Protein AF-A0AAE2BQ77-F1 (afdb_monomer)

Radius of gyration: 21.99 Å; Cα contacts (8 Å, |Δi|>4): 84; chains: 1; bounding box: 47×31×62 Å

Solvent-accessible surface area (backbone atoms only — not comparable to full-atom values): 6501 Å² total; per-residue (Å²): 126,73,64,70,74,48,34,63,57,36,72,79,40,72,81,62,53,54,71,57,55,41,53,52,49,28,66,74,70,73,44,94,71,54,74,66,56,37,44,52,50,52,53,52,37,52,52,50,56,53,49,53,51,54,57,56,56,56,51,52,55,59,50,50,49,51,49,40,70,78,34,74,79,29,51,71,47,78,42,61,44,83,51,93,77,81,52,90,75,63,41,87,64,47,80,46,76,46,55,42,68,58,56,51,53,65,74,69,108

Structure (mmCIF, N/CA/C/O backbone):
data_AF-A0AAE2BQ77-F1
#
_entry.id   AF-A0AAE2BQ77-F1
#
loop_
_atom_site.group_PDB
_atom_site.id
_atom_site.type_symbol
_atom_site.label_atom_id
_atom_site.label_alt_id
_atom_site.label_comp_id
_atom_site.label_asym_id
_atom_site.label_entity_id
_atom_site.label_seq_id
_atom_site.pdbx_PDB_ins_code
_atom_site.Cartn_x
_atom_site.Cartn_y
_atom_site.Cartn_z
_atom_site.occupancy
_atom_site.B_iso_or_equiv
_atom_site.auth_seq_id
_atom_site.auth_comp_id
_atom_site.auth_asym_id
_atom_site.auth_atom_id
_atom_site.pdbx_PDB_model_num
ATOM 1 N N . MET A 1 1 ? -14.732 -15.231 11.270 1.00 43.06 1 MET A N 1
ATOM 2 C CA . MET A 1 1 ? -15.522 -14.672 10.147 1.0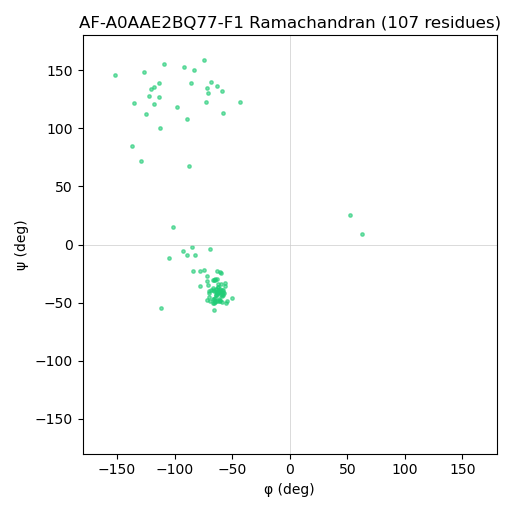0 43.06 1 MET A CA 1
ATOM 3 C C . MET A 1 1 ? -16.038 -13.238 10.367 1.00 43.06 1 MET A C 1
ATOM 5 O O . MET A 1 1 ? -16.321 -12.587 9.377 1.00 43.06 1 MET A O 1
ATOM 9 N N . ALA A 1 2 ? -16.104 -12.684 11.589 1.00 47.38 2 ALA A N 1
ATOM 10 C CA . ALA A 1 2 ? -16.659 -11.331 11.803 1.00 47.38 2 ALA A CA 1
ATOM 11 C C . ALA A 1 2 ? -15.731 -10.143 11.449 1.00 47.38 2 ALA A C 1
ATOM 13 O O . ALA A 1 2 ? -16.229 -9.052 11.209 1.00 47.38 2 ALA A O 1
ATOM 14 N N . VAL A 1 3 ? -14.403 -10.324 11.420 1.00 51.16 3 VAL A N 1
ATOM 15 C CA . VAL A 1 3 ? -13.451 -9.202 11.247 1.00 51.16 3 VAL A CA 1
ATOM 16 C C . VAL A 1 3 ? -13.480 -8.652 9.812 1.00 51.16 3 VAL A C 1
ATOM 18 O O . VAL A 1 3 ? -13.718 -7.462 9.638 1.00 51.16 3 VAL A O 1
ATOM 21 N N . LYS A 1 4 ? -13.418 -9.531 8.798 1.00 60.94 4 LYS A N 1
ATOM 22 C CA . LYS A 1 4 ? -13.486 -9.152 7.373 1.00 60.94 4 LYS A CA 1
ATOM 23 C C . LYS A 1 4 ? -14.745 -8.358 7.001 1.00 60.94 4 LYS A C 1
ATOM 25 O O . LYS A 1 4 ? -14.670 -7.445 6.195 1.00 60.94 4 LYS A O 1
ATOM 30 N N . LYS A 1 5 ? -15.897 -8.666 7.614 1.00 70.25 5 LYS A N 1
ATOM 31 C CA . LYS A 1 5 ? -17.189 -8.035 7.275 1.00 70.25 5 LYS A CA 1
ATOM 32 C C . LYS A 1 5 ? -17.214 -6.526 7.558 1.00 70.25 5 LYS A C 1
ATOM 34 O O . LYS A 1 5 ? -17.936 -5.797 6.888 1.00 70.25 5 LYS A O 1
ATOM 39 N N . TYR A 1 6 ? -16.455 -6.058 8.550 1.00 76.31 6 TYR A N 1
ATOM 40 C CA . TYR A 1 6 ? -16.451 -4.645 8.942 1.00 76.31 6 TYR A CA 1
ATOM 41 C C . TYR A 1 6 ? -15.208 -3.885 8.475 1.00 76.31 6 TYR A C 1
ATOM 43 O O . TYR A 1 6 ? -15.226 -2.657 8.525 1.00 76.31 6 TYR A O 1
ATOM 51 N N . GLU A 1 7 ? -14.171 -4.578 7.992 1.00 80.06 7 GLU A N 1
ATOM 52 C CA . GLU A 1 7 ? -12.972 -3.961 7.407 1.00 80.06 7 GLU A CA 1
ATOM 53 C C . GLU A 1 7 ? -13.339 -2.991 6.279 1.00 80.06 7 GLU A C 1
ATOM 55 O O . GLU A 1 7 ? -12.937 -1.834 6.334 1.00 80.06 7 GLU A O 1
ATOM 60 N N . ASP A 1 8 ? -14.196 -3.393 5.335 1.00 80.25 8 ASP A N 1
ATOM 61 C CA . ASP A 1 8 ? -14.626 -2.513 4.236 1.00 80.25 8 ASP A CA 1
ATOM 62 C C . ASP A 1 8 ? -15.343 -1.255 4.736 1.00 80.25 8 ASP A C 1
ATOM 64 O O . ASP A 1 8 ? -15.100 -0.156 4.244 1.00 80.25 8 ASP A O 1
ATOM 68 N N . SER A 1 9 ? -16.156 -1.383 5.789 1.00 80.00 9 SER A N 1
ATOM 69 C CA . SER A 1 9 ? -16.830 -0.226 6.388 1.00 80.00 9 SER A CA 1
ATOM 70 C C . SER A 1 9 ? -15.856 0.757 7.049 1.00 80.00 9 SER A C 1
ATOM 72 O O . SER A 1 9 ? -16.123 1.958 7.087 1.00 80.00 9 SER A O 1
ATOM 74 N N . PHE A 1 10 ? -14.727 0.259 7.563 1.00 85.94 10 PHE A N 1
ATOM 75 C CA . PHE A 1 10 ? -13.665 1.089 8.130 1.00 85.94 10 PHE A CA 1
ATOM 76 C C . PHE A 1 10 ? -12.710 1.628 7.063 1.00 85.94 10 PHE A C 1
ATOM 78 O O . PHE A 1 10 ? -12.111 2.671 7.296 1.00 85.94 10 PHE A O 1
ATOM 85 N N . ARG A 1 11 ? -12.606 0.987 5.890 1.00 82.94 11 ARG A N 1
ATOM 86 C CA . ARG A 1 11 ? -11.922 1.567 4.723 1.00 82.94 11 ARG A CA 1
ATOM 87 C C . ARG A 1 11 ? -12.648 2.818 4.225 1.00 82.94 11 ARG A C 1
ATOM 89 O O . ARG A 1 11 ? -11.995 3.802 3.905 1.00 82.94 11 ARG A O 1
ATOM 96 N N . THR A 1 12 ? -13.984 2.802 4.195 1.00 85.19 12 THR A N 1
ATOM 97 C CA . THR A 1 12 ? -14.789 3.956 3.751 1.00 85.19 12 THR A CA 1
ATOM 98 C C . THR A 1 12 ? -14.916 5.059 4.803 1.00 85.19 12 THR A C 1
ATOM 100 O O . THR A 1 12 ? -14.951 6.233 4.453 1.00 85.19 12 THR A O 1
ATOM 103 N N . ASP A 1 13 ? -14.995 4.699 6.088 1.00 86.38 13 ASP A N 1
ATOM 104 C CA . ASP A 1 13 ? -15.060 5.652 7.205 1.00 86.38 13 ASP A CA 1
ATOM 105 C C . ASP A 1 13 ? -14.140 5.195 8.359 1.00 86.38 13 ASP A C 1
ATOM 107 O O . ASP A 1 13 ? -14.587 4.544 9.316 1.00 86.38 13 ASP A O 1
ATOM 111 N N . PRO A 1 14 ? -12.839 5.541 8.307 1.00 84.69 14 PRO A N 1
ATOM 112 C CA . PRO A 1 14 ? -11.873 5.165 9.345 1.00 84.69 14 PRO A CA 1
ATOM 113 C C . PRO A 1 14 ? -12.190 5.809 10.706 1.00 84.69 14 PRO A C 1
ATOM 115 O O . PRO A 1 14 ? -11.960 5.238 11.786 1.00 84.69 14 PRO A O 1
ATOM 118 N N . ASN A 1 15 ? -12.786 7.002 10.674 1.00 86.56 15 ASN A N 1
ATOM 119 C CA . ASN A 1 15 ? -13.077 7.814 11.851 1.00 86.56 15 ASN A CA 1
ATOM 120 C C . ASN A 1 15 ? -14.399 7.446 12.532 1.00 86.56 15 ASN A C 1
ATOM 122 O O . ASN A 1 15 ? -14.680 7.947 13.625 1.00 86.56 15 ASN A O 1
ATOM 126 N N . ARG A 1 16 ? -15.149 6.481 11.984 1.00 87.12 16 ARG A N 1
ATOM 127 C CA . ARG A 1 16 ? -16.425 6.000 12.523 1.00 87.12 16 ARG A CA 1
ATOM 128 C C . ARG A 1 16 ? -16.407 5.816 14.036 1.00 87.12 16 ARG A C 1
ATOM 130 O O . ARG A 1 16 ? -15.614 5.045 14.590 1.00 87.12 16 ARG A O 1
ATOM 137 N N . ALA A 1 17 ? -17.314 6.490 14.733 1.00 91.06 17 ALA A N 1
ATOM 138 C CA . ALA A 1 17 ? -17.368 6.429 16.187 1.00 91.06 17 ALA A CA 1
ATOM 139 C C . ALA A 1 17 ? -17.687 5.006 16.688 1.00 91.06 17 ALA A C 1
ATOM 141 O O . ALA A 1 17 ? -18.630 4.359 16.227 1.00 91.06 17 ALA A O 1
ATOM 142 N N . VAL A 1 18 ? -16.970 4.550 17.724 1.00 90.81 18 VAL A N 1
ATOM 143 C CA . VAL A 1 18 ? -17.158 3.215 18.339 1.00 90.81 18 VAL A CA 1
ATOM 144 C C . VAL A 1 18 ? -18.601 2.998 18.807 1.00 90.81 18 VAL A C 1
ATOM 146 O O . VAL A 1 18 ? -19.115 1.885 18.739 1.00 90.81 18 VAL A O 1
ATOM 149 N N . LYS A 1 19 ? -19.279 4.060 19.262 1.00 92.19 19 LYS A N 1
ATOM 150 C CA . LYS A 1 19 ? -20.689 4.008 19.679 1.00 92.19 19 LYS A CA 1
ATOM 151 C C . LYS A 1 19 ? -21.618 3.650 18.516 1.00 92.19 19 LYS A C 1
ATOM 153 O O . LYS A 1 19 ? -22.531 2.859 18.724 1.00 92.19 19 LYS A O 1
ATOM 158 N N . GLY A 1 20 ? -21.388 4.230 17.336 1.00 89.69 20 GLY A N 1
ATOM 159 C CA . GLY A 1 20 ? -22.151 3.934 16.122 1.00 89.69 20 GLY A CA 1
ATOM 160 C C . GLY A 1 20 ? -21.900 2.499 15.681 1.00 89.69 20 GLY A C 1
ATOM 161 O O . GLY A 1 20 ? -22.817 1.688 15.707 1.00 89.69 20 GLY A O 1
ATOM 162 N N . PHE A 1 21 ? -20.627 2.154 15.474 1.00 90.38 21 PHE A N 1
ATOM 163 C CA . PHE A 1 21 ? -20.208 0.797 15.119 1.00 90.38 21 PHE A CA 1
ATOM 164 C C . PHE A 1 21 ? -20.799 -0.275 16.048 1.00 90.38 21 PHE A C 1
ATOM 166 O O . PHE A 1 21 ? -21.359 -1.262 15.586 1.00 90.38 21 PHE A O 1
ATOM 173 N N . ARG A 1 22 ? -20.756 -0.061 17.369 1.00 91.88 22 ARG A N 1
ATOM 174 C CA . ARG A 1 22 ? -21.340 -0.988 18.349 1.00 91.88 22 ARG A CA 1
ATOM 175 C C . ARG A 1 22 ? -22.838 -1.208 18.130 1.00 91.88 22 ARG A C 1
ATOM 177 O O . ARG A 1 22 ? -23.291 -2.339 18.261 1.00 91.88 22 ARG A O 1
ATOM 184 N N . LYS A 1 23 ? -23.607 -0.152 17.842 1.00 91.56 23 LYS A N 1
ATOM 185 C CA . LYS A 1 23 ? -25.049 -0.280 17.578 1.00 91.56 23 LYS A CA 1
ATOM 186 C C . LYS A 1 23 ? -25.302 -1.133 16.341 1.00 91.56 23 LYS A C 1
ATOM 188 O O . LYS A 1 23 ? -26.196 -1.971 16.372 1.00 91.56 23 LYS A O 1
ATOM 193 N N . ASP A 1 24 ? -24.509 -0.934 15.298 1.00 89.25 24 ASP A N 1
ATOM 194 C CA . ASP A 1 24 ? -24.667 -1.653 14.035 1.00 89.25 24 ASP A CA 1
ATOM 195 C C . ASP A 1 24 ? -24.291 -3.125 14.189 1.00 89.25 24 ASP A C 1
ATOM 197 O O . ASP A 1 24 ? -25.052 -3.998 13.789 1.00 89.25 24 ASP A O 1
ATOM 201 N N . VAL A 1 25 ? -23.202 -3.415 14.907 1.00 88.75 25 VAL A N 1
ATOM 202 C CA . VAL A 1 25 ? -22.840 -4.795 15.250 1.00 88.75 25 VAL A CA 1
ATOM 203 C C . VAL A 1 25 ? -23.964 -5.464 16.040 1.00 88.75 25 VAL A C 1
ATOM 205 O O . VAL A 1 25 ? -24.389 -6.546 15.660 1.00 88.75 25 VAL A O 1
ATOM 208 N N . ILE A 1 26 ? -24.495 -4.830 17.094 1.00 90.75 26 ILE A N 1
ATOM 209 C CA . ILE A 1 26 ? -25.595 -5.407 17.893 1.00 90.75 26 ILE A CA 1
ATOM 210 C C . ILE A 1 26 ? -26.822 -5.710 17.020 1.00 90.75 26 ILE A C 1
ATOM 212 O O . ILE A 1 26 ? -27.441 -6.759 17.196 1.00 90.75 26 ILE A O 1
ATOM 216 N N . LYS A 1 27 ? -27.164 -4.826 16.073 1.00 90.00 27 LYS A N 1
ATOM 217 C CA . LYS A 1 27 ? -28.260 -5.056 15.120 1.00 90.00 27 LYS A CA 1
ATOM 218 C C . LYS A 1 27 ? -27.985 -6.252 14.206 1.00 90.00 27 LYS A C 1
ATOM 220 O O . LYS A 1 27 ? -28.876 -7.073 14.010 1.00 90.00 27 LYS A O 1
ATOM 225 N N . ASP A 1 28 ? -26.764 -6.365 13.696 1.00 88.62 28 ASP A N 1
ATOM 226 C CA . ASP A 1 28 ? -26.369 -7.414 12.757 1.00 88.62 28 ASP A CA 1
ATOM 227 C C . ASP A 1 28 ? -26.312 -8.801 13.402 1.00 88.62 28 ASP A C 1
ATOM 229 O O . ASP A 1 28 ? -26.835 -9.764 12.846 1.00 88.62 28 ASP A O 1
ATOM 233 N N . ILE A 1 29 ? -25.650 -8.920 14.559 1.00 86.94 29 ILE A N 1
ATOM 234 C CA . ILE A 1 29 ? -25.411 -10.219 15.211 1.00 86.94 29 ILE A CA 1
ATOM 235 C C . ILE A 1 29 ? -26.493 -10.586 16.229 1.00 86.94 29 ILE A C 1
ATOM 237 O O . ILE A 1 29 ? -26.448 -11.679 16.784 1.00 86.94 29 ILE A O 1
ATOM 241 N N . ARG A 1 30 ? -27.442 -9.673 16.497 1.00 89.00 30 ARG A N 1
ATOM 242 C CA . ARG A 1 30 ? -28.541 -9.820 17.472 1.00 89.00 30 ARG A CA 1
ATOM 243 C C . ARG A 1 30 ? -28.084 -10.238 18.878 1.00 89.00 30 ARG A C 1
ATOM 245 O O . ARG A 1 30 ? -28.858 -10.788 19.654 1.00 89.00 30 ARG A O 1
ATOM 252 N N . CYS A 1 31 ? -26.836 -9.927 19.217 1.00 89.12 31 CYS A N 1
ATOM 253 C CA . CYS A 1 31 ? -26.196 -10.235 20.490 1.00 89.12 31 CYS A CA 1
ATOM 254 C C . CYS A 1 31 ? -25.621 -8.961 21.104 1.00 89.12 31 CYS A C 1
ATOM 256 O O . CYS A 1 31 ? -25.169 -8.054 20.400 1.00 89.12 31 CYS A O 1
ATOM 258 N N . ASN A 1 32 ? -25.602 -8.899 22.436 1.00 89.75 32 ASN A N 1
ATOM 259 C CA . ASN A 1 32 ? -25.008 -7.769 23.133 1.00 89.75 32 ASN A CA 1
ATOM 260 C C . ASN A 1 32 ? -23.481 -7.802 22.989 1.00 89.75 32 ASN A C 1
ATOM 262 O O . ASN A 1 32 ? -22.834 -8.809 23.263 1.00 89.75 32 ASN A O 1
ATOM 266 N N . VAL A 1 33 ? -22.906 -6.672 22.594 1.00 90.31 33 VAL A N 1
ATOM 267 C CA . VAL A 1 33 ? -21.456 -6.473 22.489 1.00 90.31 33 VAL A CA 1
ATOM 268 C C . VAL A 1 33 ? -21.076 -5.375 23.456 1.00 90.31 33 VAL A C 1
ATOM 270 O O . VAL A 1 33 ? -21.758 -4.353 23.502 1.00 90.31 33 VAL A O 1
ATOM 273 N N . SER A 1 34 ? -20.003 -5.539 24.227 1.00 92.88 34 SER A N 1
ATOM 274 C CA . SER A 1 34 ? -19.524 -4.503 25.144 1.00 92.88 34 SER A CA 1
ATOM 275 C C . SER A 1 34 ? -18.836 -3.350 24.398 1.00 92.88 34 SER A C 1
ATOM 277 O O . SER A 1 34 ? -18.350 -3.496 23.274 1.00 92.88 34 SER A O 1
ATOM 279 N N . LYS A 1 35 ? -18.746 -2.172 25.033 1.00 92.25 35 LYS A N 1
ATOM 280 C CA . LYS A 1 35 ? -18.007 -1.025 24.467 1.00 92.25 35 LYS A CA 1
ATOM 281 C C . LYS A 1 35 ? -16.545 -1.388 24.186 1.00 92.25 35 LYS A C 1
ATOM 283 O O . LYS A 1 35 ? -16.016 -1.019 23.141 1.00 92.25 35 LYS A O 1
ATOM 288 N N . TYR A 1 36 ? -15.919 -2.127 25.101 1.00 92.44 36 TYR A N 1
ATOM 289 C CA . TYR A 1 36 ? -14.526 -2.552 24.978 1.00 92.44 36 TYR A CA 1
ATOM 290 C C . TYR A 1 36 ? -14.321 -3.565 23.850 1.00 92.44 36 TYR A C 1
ATOM 292 O O . TYR A 1 36 ? -13.352 -3.446 23.104 1.00 92.44 36 TYR A O 1
ATOM 300 N N . GLN A 1 37 ? -15.248 -4.509 23.663 1.00 90.38 37 GLN A N 1
ATOM 301 C CA . GLN A 1 37 ? -15.205 -5.448 22.538 1.00 90.38 37 GLN A CA 1
ATOM 302 C C . GLN A 1 37 ? -15.296 -4.712 21.196 1.00 90.38 37 GLN A C 1
ATOM 304 O O . GLN A 1 37 ? -14.464 -4.937 20.319 1.00 90.38 37 GLN A O 1
ATOM 309 N N . ALA A 1 38 ? -16.239 -3.772 21.064 1.00 91.25 38 ALA A N 1
ATOM 310 C CA . ALA A 1 38 ? -16.379 -2.953 19.860 1.00 91.25 38 ALA A CA 1
ATOM 311 C C . ALA A 1 38 ? -15.128 -2.095 19.590 1.00 91.25 38 ALA A C 1
ATOM 313 O O . ALA A 1 38 ? -14.669 -2.008 18.453 1.00 91.25 38 ALA A O 1
ATOM 314 N N . TYR A 1 39 ? -14.533 -1.507 20.633 1.00 91.12 39 TYR A N 1
ATOM 315 C CA . TYR A 1 39 ? -13.283 -0.752 20.520 1.00 91.12 39 TYR A CA 1
ATOM 316 C C . TYR A 1 39 ? -12.119 -1.625 20.028 1.00 91.12 39 TYR A C 1
ATOM 318 O O . TYR A 1 39 ? -11.419 -1.252 19.087 1.00 91.12 39 TYR A O 1
ATOM 326 N N . ARG A 1 40 ? -11.921 -2.808 20.627 1.00 91.12 40 ARG A N 1
ATOM 327 C CA . ARG A 1 40 ? -10.848 -3.736 20.231 1.00 91.12 40 ARG A CA 1
ATOM 328 C C . ARG A 1 40 ? -11.040 -4.249 18.807 1.00 91.12 40 ARG A C 1
ATOM 330 O O . ARG A 1 40 ? -10.055 -4.363 18.085 1.00 91.12 40 ARG A O 1
ATOM 337 N N . ALA A 1 41 ? -12.281 -4.521 18.407 1.00 88.31 41 ALA A N 1
ATOM 338 C CA . ALA A 1 41 ? -12.613 -4.919 17.044 1.00 88.31 41 ALA A CA 1
ATOM 339 C C . ALA A 1 41 ? -12.291 -3.805 16.037 1.00 88.31 41 ALA A C 1
ATOM 341 O O . ALA A 1 41 ? -11.579 -4.074 15.074 1.00 88.31 41 ALA A O 1
ATOM 342 N N . LYS A 1 42 ? -12.711 -2.555 16.308 1.00 89.38 42 LYS A N 1
ATOM 343 C CA . LYS A 1 42 ? -12.349 -1.391 15.479 1.00 89.38 42 LYS A CA 1
ATOM 344 C C . LYS A 1 42 ? -10.831 -1.269 15.336 1.00 89.38 42 LYS A C 1
ATOM 346 O O . LYS A 1 42 ? -10.326 -1.173 14.227 1.00 89.38 42 LYS A O 1
ATOM 351 N N . ARG A 1 43 ? -10.098 -1.311 16.453 1.00 89.44 43 ARG A N 1
ATOM 352 C CA . ARG A 1 43 ? -8.635 -1.176 16.440 1.00 89.44 43 ARG A CA 1
ATOM 353 C C . ARG A 1 43 ? -7.957 -2.291 15.642 1.00 89.44 43 ARG A C 1
ATOM 355 O O . ARG A 1 43 ? -7.026 -2.025 14.902 1.00 89.44 43 ARG A O 1
ATOM 362 N N . LYS A 1 44 ? -8.428 -3.535 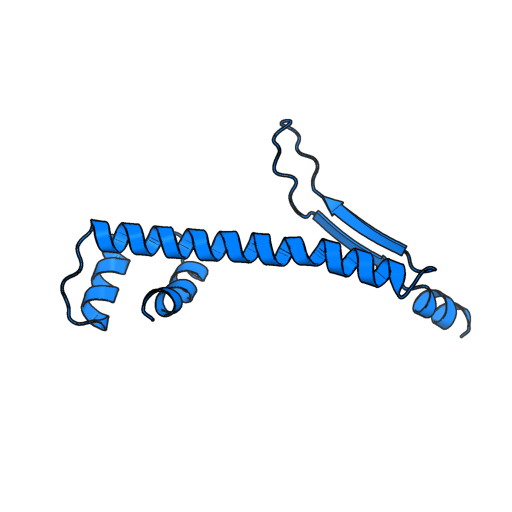15.773 1.00 88.44 44 LYS A N 1
ATOM 363 C CA . LYS A 1 44 ? -7.882 -4.666 15.013 1.00 88.44 44 LYS A CA 1
ATOM 364 C C . LYS A 1 44 ? -8.157 -4.533 13.514 1.00 88.44 44 LYS A C 1
ATOM 366 O O . LYS A 1 44 ? -7.276 -4.857 12.732 1.00 88.44 44 LYS A O 1
ATOM 371 N N . ALA A 1 45 ? -9.345 -4.059 13.136 1.00 86.94 45 ALA A N 1
ATOM 372 C CA . ALA A 1 45 ? -9.690 -3.818 11.739 1.00 86.94 45 ALA A CA 1
ATOM 373 C C . ALA A 1 45 ? -8.819 -2.713 11.123 1.00 86.94 45 ALA A C 1
ATOM 375 O O . ALA A 1 45 ? -8.260 -2.927 10.058 1.00 86.94 45 ALA A O 1
ATOM 376 N N . LEU A 1 46 ? -8.638 -1.582 11.816 1.00 87.44 46 LEU A N 1
ATOM 377 C CA . LEU A 1 46 ? -7.760 -0.503 11.347 1.00 87.44 46 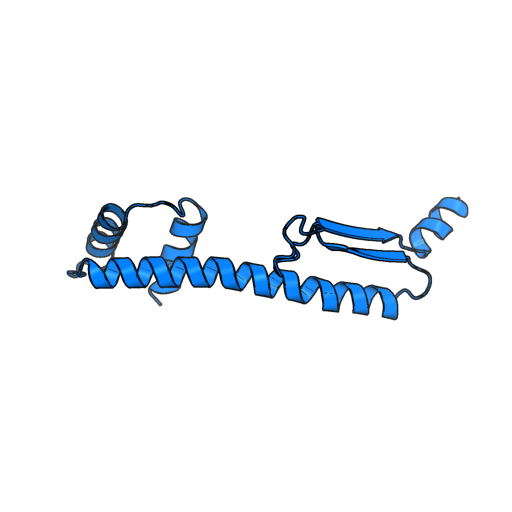LEU A CA 1
ATOM 378 C C . LEU A 1 46 ? -6.309 -0.971 11.191 1.00 87.44 46 LEU A C 1
ATOM 380 O O . LEU A 1 46 ? -5.745 -0.827 10.118 1.00 87.44 46 LEU A O 1
ATOM 384 N N . ASN A 1 47 ? -5.751 -1.644 12.202 1.00 86.62 47 ASN A N 1
ATOM 385 C CA . ASN A 1 47 ? -4.390 -2.178 12.109 1.00 86.62 47 ASN A CA 1
ATOM 386 C C . ASN A 1 47 ? -4.223 -3.187 10.960 1.00 86.62 47 ASN A C 1
ATOM 388 O O . ASN A 1 47 ? -3.148 -3.275 10.381 1.00 86.62 47 ASN A O 1
ATOM 392 N N . ALA A 1 48 ? -5.255 -3.980 10.656 1.00 85.44 48 ALA A N 1
ATOM 393 C CA . ALA A 1 48 ? -5.214 -4.915 9.535 1.00 85.44 48 ALA A CA 1
ATOM 394 C C . ALA A 1 48 ? -5.270 -4.194 8.180 1.00 85.44 48 ALA A C 1
ATOM 396 O O . ALA A 1 48 ? -4.634 -4.643 7.234 1.00 85.44 48 ALA A O 1
ATOM 397 N N . ILE A 1 49 ? -6.015 -3.087 8.086 1.00 82.69 49 ILE A N 1
ATOM 398 C CA . ILE A 1 49 ? -6.051 -2.240 6.888 1.00 82.69 49 ILE A CA 1
ATOM 399 C C . ILE A 1 49 ? -4.683 -1.588 6.664 1.00 82.69 49 ILE A C 1
ATOM 401 O O . ILE A 1 49 ? -4.175 -1.660 5.549 1.00 82.69 49 ILE A O 1
ATOM 405 N N . ASP A 1 50 ? -4.085 -1.021 7.715 1.00 79.38 50 ASP A N 1
ATOM 406 C CA . ASP A 1 50 ? -2.772 -0.374 7.636 1.00 79.38 50 ASP A CA 1
ATOM 407 C C . ASP A 1 50 ? -1.669 -1.389 7.293 1.00 79.38 50 ASP A C 1
ATOM 409 O O . ASP A 1 50 ? -0.934 -1.198 6.329 1.00 79.38 50 ASP A O 1
ATOM 413 N N . GLY A 1 51 ? -1.611 -2.526 7.999 1.00 78.00 51 GLY A N 1
ATOM 414 C CA . GLY A 1 51 ? -0.614 -3.569 7.726 1.00 78.00 51 GLY A CA 1
ATOM 415 C C . GLY A 1 51 ? -0.737 -4.178 6.326 1.00 78.00 51 GLY A C 1
ATOM 416 O O . GLY A 1 51 ? 0.270 -4.462 5.690 1.00 78.00 51 GLY A O 1
ATOM 417 N N . ALA A 1 52 ? -1.958 -4.306 5.793 1.00 76.31 52 ALA A N 1
ATOM 418 C CA . ALA A 1 52 ? -2.152 -4.770 4.420 1.00 76.31 52 ALA A CA 1
ATOM 419 C C . ALA A 1 52 ? -1.591 -3.790 3.376 1.00 76.31 52 ALA A C 1
ATOM 421 O O . ALA A 1 52 ? -1.181 -4.228 2.303 1.00 76.31 52 ALA A O 1
ATOM 422 N N . ALA A 1 53 ? -1.584 -2.484 3.660 1.00 70.88 53 ALA A N 1
ATOM 423 C CA . ALA A 1 53 ? -0.953 -1.507 2.780 1.00 70.88 53 ALA A CA 1
ATOM 424 C C . ALA A 1 53 ? 0.575 -1.652 2.819 1.00 70.88 53 ALA A C 1
ATOM 426 O O . ALA A 1 53 ? 1.201 -1.707 1.763 1.00 70.88 53 ALA A O 1
ATOM 427 N N . ASP A 1 54 ? 1.162 -1.792 4.009 1.00 72.69 54 ASP A N 1
ATOM 428 C CA . ASP A 1 54 ? 2.606 -2.004 4.173 1.00 72.69 54 ASP A CA 1
ATOM 429 C C . ASP A 1 54 ? 3.082 -3.278 3.454 1.00 72.69 54 ASP A C 1
ATOM 431 O O . ASP A 1 54 ? 4.062 -3.239 2.705 1.00 72.69 54 ASP A O 1
ATOM 435 N N . ASP A 1 55 ? 2.337 -4.379 3.591 1.00 77.19 55 ASP A N 1
ATOM 436 C CA . ASP A 1 55 ? 2.614 -5.642 2.898 1.00 77.19 55 ASP A CA 1
ATOM 437 C C . ASP A 1 55 ? 2.546 -5.482 1.366 1.00 77.19 55 ASP A C 1
ATOM 439 O O . ASP A 1 55 ? 3.373 -6.027 0.633 1.00 77.19 55 ASP A O 1
ATOM 443 N N . GLN A 1 56 ? 1.583 -4.704 0.854 1.00 75.12 56 GLN A N 1
ATOM 444 C CA . GLN A 1 56 ? 1.475 -4.415 -0.581 1.00 75.12 56 GLN A CA 1
ATOM 445 C C . GLN A 1 56 ? 2.644 -3.570 -1.094 1.00 75.12 56 GLN A C 1
ATOM 447 O O . GLN A 1 56 ? 3.127 -3.802 -2.203 1.00 75.12 56 GLN A O 1
ATOM 452 N N . PHE A 1 57 ? 3.122 -2.608 -0.304 1.00 74.31 57 PHE A N 1
ATOM 453 C CA . PHE A 1 57 ? 4.282 -1.800 -0.675 1.00 74.31 57 PHE A CA 1
ATOM 454 C C . PHE A 1 57 ? 5.589 -2.592 -0.615 1.00 74.31 57 PHE A C 1
ATOM 456 O O . PHE A 1 57 ? 6.477 -2.338 -1.430 1.00 74.31 57 PHE A O 1
ATOM 463 N N . ALA A 1 58 ? 5.707 -3.573 0.283 1.00 77.56 58 ALA A N 1
ATOM 464 C CA . ALA A 1 58 ? 6.870 -4.456 0.333 1.00 77.56 58 ALA A CA 1
ATOM 465 C C . ALA A 1 58 ? 7.075 -5.207 -0.997 1.00 77.56 58 ALA A C 1
ATOM 467 O O . ALA A 1 58 ? 8.197 -5.269 -1.499 1.00 77.56 58 ALA A O 1
ATOM 468 N N . LEU A 1 59 ? 5.986 -5.656 -1.634 1.00 86.00 59 LEU A N 1
ATOM 469 C CA . LEU A 1 59 ? 6.022 -6.359 -2.925 1.00 86.00 59 LEU A CA 1
ATOM 470 C C . LEU A 1 59 ? 6.565 -5.511 -4.087 1.00 86.00 59 LEU A C 1
ATOM 472 O O . LEU A 1 59 ? 7.044 -6.064 -5.078 1.00 86.00 59 LEU A O 1
ATOM 476 N N . LEU A 1 60 ? 6.512 -4.175 -4.004 1.00 88.31 60 LEU A N 1
ATOM 477 C CA . LEU A 1 60 ? 7.058 -3.316 -5.062 1.00 88.31 60 LEU A CA 1
ATOM 478 C C . LEU A 1 60 ? 8.577 -3.460 -5.193 1.00 88.31 60 LEU A C 1
ATOM 480 O O . LEU A 1 60 ? 9.098 -3.298 -6.296 1.00 88.31 60 LEU A O 1
ATOM 484 N N . TRP A 1 61 ? 9.286 -3.770 -4.102 1.00 87.44 61 TRP A N 1
ATOM 485 C CA . TRP A 1 61 ? 10.730 -4.010 -4.140 1.00 87.44 61 TRP A CA 1
ATOM 486 C C . TRP A 1 61 ? 11.057 -5.272 -4.923 1.00 87.44 61 TRP A C 1
ATOM 488 O O . TRP A 1 61 ? 11.853 -5.205 -5.863 1.00 87.44 61 TRP A O 1
ATOM 498 N N . ASP A 1 62 ? 10.377 -6.369 -4.597 1.00 90.81 62 ASP A N 1
ATOM 499 C CA . ASP A 1 62 ? 10.530 -7.646 -5.293 1.00 90.81 62 ASP A CA 1
ATOM 500 C C . ASP A 1 62 ? 10.183 -7.491 -6.777 1.00 90.81 62 ASP A C 1
ATOM 502 O O . ASP A 1 62 ? 10.931 -7.918 -7.656 1.00 90.81 62 ASP A O 1
ATOM 506 N N . TYR A 1 63 ? 9.094 -6.781 -7.085 1.00 91.69 63 TYR A N 1
ATOM 507 C CA . TYR A 1 63 ? 8.699 -6.513 -8.465 1.00 91.69 63 TYR A CA 1
ATOM 508 C C . TYR A 1 63 ? 9.728 -5.658 -9.217 1.00 91.69 63 TYR A C 1
ATOM 510 O O . TYR A 1 63 ? 10.069 -5.949 -10.364 1.00 91.69 63 TYR A O 1
ATOM 518 N N . ALA A 1 64 ? 10.260 -4.613 -8.579 1.00 92.00 64 ALA A N 1
ATOM 519 C CA . ALA A 1 64 ? 11.310 -3.785 -9.162 1.00 92.00 64 ALA A CA 1
ATOM 520 C C . ALA A 1 64 ? 12.569 -4.603 -9.469 1.00 92.00 64 ALA A C 1
ATOM 522 O O . ALA A 1 64 ? 13.219 -4.381 -10.491 1.00 92.00 64 ALA A O 1
ATOM 523 N N . GLU A 1 65 ? 12.930 -5.530 -8.585 1.00 92.75 65 GLU A N 1
ATOM 524 C CA . GLU A 1 65 ? 14.063 -6.425 -8.778 1.00 92.75 65 GLU A CA 1
ATOM 525 C C . GLU A 1 65 ? 13.823 -7.402 -9.932 1.00 92.75 65 GLU A C 1
ATOM 527 O O . GLU A 1 65 ? 14.669 -7.517 -10.821 1.00 92.75 65 GLU A O 1
ATOM 532 N N . GLU A 1 66 ? 12.650 -8.031 -9.988 1.00 95.62 66 GLU A N 1
ATOM 533 C CA . GLU A 1 66 ? 12.292 -8.939 -11.079 1.00 95.62 66 GLU A CA 1
ATOM 534 C C . GLU A 1 66 ? 12.243 -8.230 -12.438 1.00 95.62 66 GLU A C 1
ATOM 536 O O . GLU A 1 66 ? 12.707 -8.777 -13.443 1.00 95.62 66 GLU A O 1
ATOM 541 N N . LEU A 1 67 ? 11.790 -6.973 -12.495 1.00 95.38 67 LEU A N 1
ATOM 542 C CA . LEU A 1 67 ? 11.870 -6.174 -13.721 1.00 95.38 67 LEU A CA 1
ATOM 543 C C . LE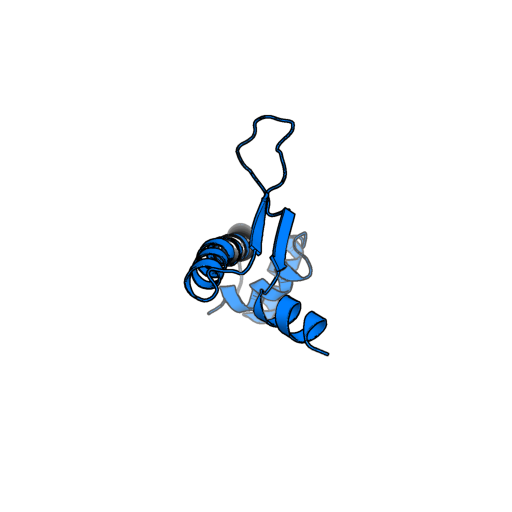U A 1 67 ? 13.317 -5.916 -14.158 1.00 95.38 67 LEU A C 1
ATOM 545 O O . LEU A 1 67 ? 13.612 -6.009 -15.349 1.00 95.38 67 LEU A O 1
ATOM 549 N N . ARG A 1 68 ? 14.231 -5.627 -13.222 1.00 95.19 68 ARG A N 1
ATOM 550 C CA . ARG A 1 68 ? 15.660 -5.435 -13.537 1.00 95.19 68 ARG A CA 1
ATOM 551 C C . ARG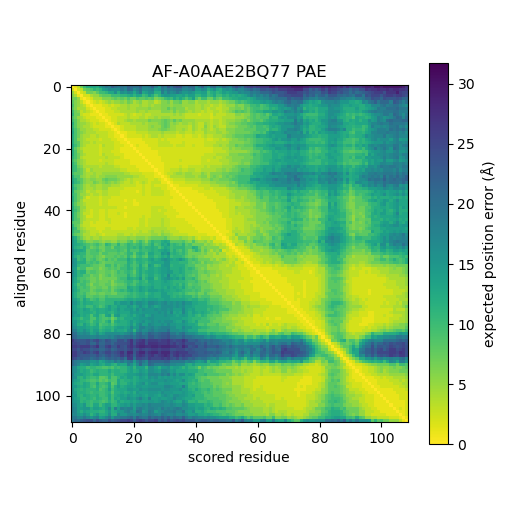 A 1 68 ? 16.309 -6.722 -14.039 1.00 95.19 68 ARG A C 1
ATOM 553 O O . ARG A 1 68 ? 17.086 -6.668 -14.988 1.00 95.19 68 ARG A O 1
ATOM 560 N N . LYS A 1 69 ? 15.973 -7.869 -13.438 1.00 96.31 69 LYS A N 1
ATOM 561 C CA . LYS A 1 69 ? 16.478 -9.189 -13.852 1.00 96.31 69 LYS A CA 1
ATOM 562 C C . LYS A 1 69 ? 15.980 -9.580 -15.241 1.00 96.31 69 LYS A C 1
ATOM 564 O O . LYS A 1 69 ? 16.773 -9.955 -16.098 1.00 96.31 69 LYS A O 1
ATOM 569 N N . SER A 1 70 ? 14.671 -9.479 -15.465 1.00 96.44 70 SER A N 1
ATOM 570 C CA . SER A 1 70 ? 14.029 -9.876 -16.725 1.00 96.44 70 SER A CA 1
ATOM 571 C C . SER A 1 70 ? 14.327 -8.920 -17.881 1.00 96.44 70 SER A C 1
ATOM 573 O O . SER A 1 70 ? 14.338 -9.341 -19.036 1.00 96.44 70 SER A O 1
ATOM 575 N N . ASN A 1 71 ? 14.607 -7.644 -17.592 1.00 95.50 71 ASN A N 1
ATOM 576 C CA . ASN A 1 71 ? 14.875 -6.625 -18.601 1.00 95.50 71 ASN A CA 1
ATOM 577 C C . ASN A 1 71 ? 16.173 -5.847 -18.303 1.00 95.50 71 ASN A C 1
ATOM 579 O O . ASN A 1 71 ? 16.108 -4.654 -18.001 1.00 95.50 71 ASN A O 1
ATOM 583 N N . PRO A 1 72 ? 17.365 -6.456 -18.466 1.00 93.06 72 PRO A N 1
ATOM 584 C CA . PRO A 1 72 ? 18.636 -5.874 -18.010 1.00 93.06 72 PRO A CA 1
ATOM 585 C C . PRO A 1 72 ? 18.998 -4.511 -18.616 1.00 93.06 72 PRO A C 1
ATOM 587 O O . PRO A 1 72 ? 19.756 -3.748 -18.028 1.00 93.06 72 PRO A O 1
ATOM 590 N N . ARG A 1 73 ? 18.476 -4.198 -19.810 1.00 94.62 73 ARG A N 1
ATOM 591 C CA . ARG A 1 73 ? 18.707 -2.914 -20.497 1.00 94.62 73 ARG A CA 1
ATOM 592 C C . ARG A 1 73 ? 17.686 -1.833 -20.131 1.00 94.62 73 ARG A C 1
ATOM 594 O O . ARG A 1 73 ? 17.849 -0.684 -20.529 1.00 94.62 73 ARG A O 1
ATOM 601 N N . SER A 1 74 ? 16.625 -2.198 -19.414 1.00 95.56 74 SER A N 1
ATOM 602 C CA . SER A 1 74 ? 15.568 -1.275 -19.002 1.00 95.56 74 SER A CA 1
ATOM 603 C C . SER A 1 74 ? 15.965 -0.526 -17.737 1.00 95.56 74 SER A C 1
ATOM 605 O O . SER A 1 74 ? 16.692 -1.040 -16.890 1.00 95.56 74 SER A O 1
ATOM 607 N N . ASN A 1 75 ? 15.463 0.696 -17.586 1.00 94.81 75 ASN A N 1
ATOM 608 C CA . ASN A 1 75 ? 15.727 1.507 -16.406 1.00 94.81 75 ASN A CA 1
ATOM 609 C C . ASN A 1 75 ? 14.553 1.396 -15.424 1.00 94.81 75 ASN A C 1
ATOM 611 O O . ASN A 1 75 ? 13.429 1.748 -15.771 1.00 94.81 75 ASN A O 1
ATOM 615 N N . VAL A 1 76 ? 14.797 0.888 -14.213 1.00 95.44 76 VAL A N 1
ATOM 616 C CA . VAL A 1 76 ? 13.771 0.697 -13.172 1.00 95.44 76 VAL A CA 1
ATOM 617 C C . VAL A 1 76 ? 14.214 1.415 -11.902 1.00 95.44 76 VAL A C 1
ATOM 619 O O . VAL A 1 76 ? 15.179 0.999 -11.250 1.00 95.44 76 VAL A O 1
ATOM 622 N N . ILE A 1 77 ? 13.500 2.474 -11.525 1.00 92.44 77 ILE A N 1
ATOM 623 C CA . ILE A 1 77 ? 13.824 3.323 -10.373 1.00 92.44 77 ILE A CA 1
ATOM 624 C C . ILE A 1 77 ? 12.642 3.335 -9.409 1.00 92.44 77 ILE A C 1
ATOM 626 O O . ILE A 1 77 ? 11.519 3.656 -9.793 1.00 92.44 77 ILE A O 1
ATOM 630 N N . MET A 1 78 ? 12.915 3.043 -8.138 1.00 90.31 78 MET A N 1
ATOM 631 C CA . MET A 1 78 ? 11.965 3.260 -7.054 1.00 90.31 78 MET A CA 1
ATOM 632 C C . MET A 1 78 ? 12.493 4.351 -6.130 1.00 90.31 78 MET A C 1
ATOM 634 O O . MET A 1 78 ? 13.638 4.292 -5.687 1.00 90.31 78 MET A O 1
ATOM 638 N N . MET A 1 79 ? 11.663 5.360 -5.885 1.00 87.25 79 MET A N 1
ATOM 639 C CA . MET A 1 79 ? 11.981 6.527 -5.073 1.00 87.25 79 MET A CA 1
ATOM 640 C C . MET A 1 79 ? 11.125 6.525 -3.813 1.00 87.25 79 MET A C 1
ATOM 642 O O . MET A 1 79 ? 9.918 6.267 -3.865 1.00 87.25 79 MET A O 1
ATOM 646 N N . MET A 1 80 ? 11.758 6.881 -2.702 1.00 84.88 80 MET A N 1
ATOM 647 C CA . MET A 1 80 ? 11.105 7.108 -1.420 1.00 84.88 80 MET A CA 1
ATOM 648 C C . MET A 1 80 ? 11.127 8.604 -1.111 1.00 84.88 80 MET A C 1
ATOM 650 O O . MET A 1 80 ? 11.975 9.322 -1.634 1.00 84.88 80 MET A O 1
ATOM 654 N N . THR A 1 81 ? 10.195 9.078 -0.291 1.00 82.38 81 THR A N 1
ATOM 655 C CA . THR A 1 81 ? 10.225 10.457 0.202 1.00 82.38 81 THR A CA 1
ATOM 656 C C . THR A 1 81 ? 11.406 10.634 1.149 1.00 82.38 81 THR A C 1
ATOM 658 O O . THR A 1 81 ? 11.680 9.747 1.965 1.00 82.38 81 THR A O 1
ATOM 661 N N . ASP A 1 82 ? 12.074 11.779 1.051 1.00 69.94 82 ASP A N 1
ATOM 662 C CA . ASP A 1 82 ? 13.039 12.200 2.056 1.00 69.94 82 ASP A CA 1
ATOM 663 C C . ASP A 1 82 ? 12.283 12.608 3.326 1.00 69.94 82 ASP A C 1
ATOM 665 O O . ASP A 1 82 ? 11.243 13.268 3.271 1.00 69.94 82 ASP A O 1
ATOM 669 N N . SER A 1 83 ? 12.767 12.149 4.478 1.00 60.94 83 SER A N 1
ATOM 670 C CA . SER A 1 83 ? 12.233 12.560 5.772 1.00 60.94 83 SER A CA 1
ATOM 671 C C . SER A 1 83 ? 12.994 13.803 6.226 1.00 60.94 83 SER A C 1
ATOM 673 O O . SER A 1 83 ? 14.144 13.672 6.644 1.00 60.94 83 SER A O 1
ATOM 675 N N . ASP A 1 84 ? 12.365 14.978 6.207 1.00 59.06 84 ASP A N 1
ATOM 676 C CA . ASP A 1 84 ? 12.997 16.215 6.702 1.00 59.06 84 ASP A CA 1
ATOM 677 C C . ASP A 1 84 ? 13.381 16.128 8.198 1.00 59.06 84 ASP A C 1
ATOM 679 O O . ASP A 1 84 ? 14.331 16.765 8.643 1.00 59.06 84 ASP A O 1
ATOM 683 N N . ASP A 1 85 ? 12.712 15.257 8.964 1.00 58.38 85 ASP A N 1
ATOM 684 C CA . ASP A 1 85 ? 12.853 15.163 10.425 1.00 58.38 85 ASP A CA 1
ATOM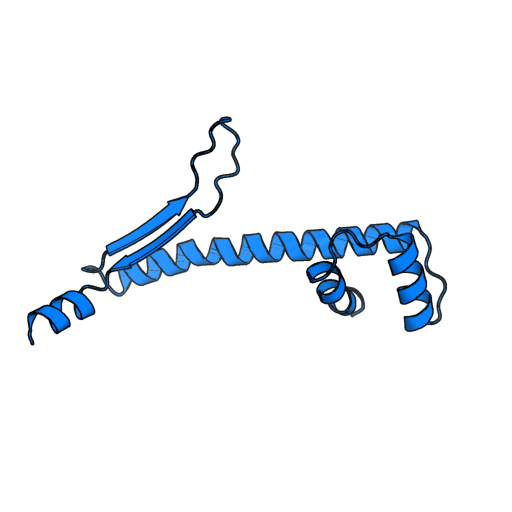 685 C C . ASP A 1 85 ? 13.736 14.001 10.924 1.00 58.38 85 ASP A C 1
ATOM 687 O O . ASP A 1 85 ? 13.655 13.610 12.090 1.00 58.38 85 ASP A O 1
ATOM 691 N N . GLY A 1 86 ? 14.542 13.362 10.065 1.00 56.38 86 GLY A N 1
ATOM 692 C CA . GLY A 1 86 ? 15.382 12.221 10.479 1.00 56.38 86 GLY A CA 1
ATOM 693 C C . GLY A 1 86 ? 14.591 10.996 10.976 1.00 56.38 86 GLY A C 1
ATOM 694 O O . GLY A 1 86 ? 15.166 10.044 11.504 1.00 56.38 86 GLY A O 1
ATOM 695 N N . ASN A 1 87 ? 13.266 11.007 10.807 1.00 53.28 87 ASN A N 1
ATOM 696 C CA . ASN A 1 87 ? 12.377 9.943 11.239 1.00 53.28 87 ASN A CA 1
ATOM 697 C C . ASN A 1 87 ? 12.291 8.840 10.169 1.00 53.28 87 ASN A C 1
ATOM 699 O O . ASN A 1 87 ? 12.209 9.100 8.967 1.00 53.28 87 ASN A O 1
ATOM 703 N N . VAL A 1 88 ? 12.293 7.592 10.633 1.00 55.56 88 VAL A N 1
ATOM 704 C CA . VAL A 1 88 ? 12.588 6.346 9.894 1.00 55.56 88 VAL A CA 1
ATOM 705 C C . VAL A 1 88 ? 11.515 5.963 8.858 1.00 55.56 88 VAL A C 1
ATOM 707 O O . VAL A 1 88 ? 11.688 5.025 8.083 1.00 55.56 88 VAL A O 1
ATOM 710 N N . ASN A 1 89 ? 10.418 6.714 8.771 1.00 58.84 89 ASN A N 1
ATOM 711 C CA . ASN A 1 89 ? 9.279 6.372 7.925 1.00 58.84 89 ASN A CA 1
ATOM 712 C C . ASN A 1 89 ? 9.441 6.921 6.503 1.00 58.84 89 ASN A C 1
ATOM 714 O O . ASN A 1 89 ? 8.690 7.801 6.080 1.00 58.84 89 ASN A O 1
ATOM 718 N N . LYS A 1 90 ? 10.413 6.379 5.759 1.00 67.19 90 LYS A N 1
ATOM 719 C CA . LYS A 1 90 ? 10.504 6.566 4.306 1.00 67.19 90 LYS A CA 1
ATOM 720 C C . LYS A 1 90 ? 9.205 6.068 3.676 1.00 67.19 90 LYS A C 1
ATOM 722 O O . LYS A 1 90 ? 8.918 4.873 3.722 1.00 67.19 90 LYS A O 1
ATOM 727 N N . LYS A 1 91 ? 8.410 6.968 3.099 1.00 75.94 91 LYS A N 1
ATOM 728 C CA . LYS A 1 91 ? 7.181 6.601 2.382 1.00 75.94 91 LYS A CA 1
ATOM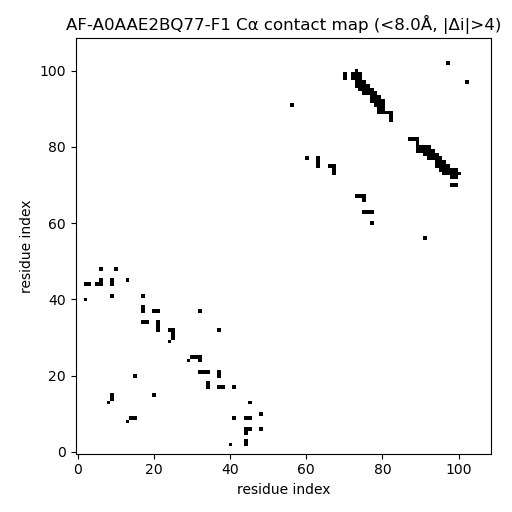 729 C C . LYS A 1 91 ? 7.483 6.394 0.907 1.00 75.94 91 LYS A C 1
ATOM 731 O O . LYS A 1 91 ? 8.423 6.976 0.368 1.00 75.94 91 LYS A O 1
ATOM 736 N N . PHE A 1 92 ? 6.689 5.561 0.246 1.00 81.12 92 PHE A N 1
ATOM 737 C CA . PHE A 1 92 ? 6.756 5.431 -1.205 1.00 81.12 92 PHE A CA 1
ATOM 738 C C . PHE A 1 92 ? 6.474 6.787 -1.870 1.00 81.12 92 PHE A C 1
ATOM 740 O O . PHE A 1 92 ? 5.496 7.449 -1.522 1.00 81.12 92 PHE A O 1
ATOM 747 N N . ALA A 1 93 ? 7.315 7.193 -2.825 1.00 85.38 93 ALA A N 1
ATOM 748 C CA . ALA A 1 93 ? 7.116 8.423 -3.590 1.00 85.38 93 ALA A CA 1
ATOM 749 C C . ALA A 1 93 ? 6.787 8.142 -5.060 1.00 85.38 93 ALA A C 1
ATOM 751 O O . ALA A 1 93 ? 5.779 8.625 -5.575 1.00 85.38 93 ALA A O 1
ATOM 752 N N . LYS A 1 94 ? 7.635 7.376 -5.757 1.00 88.31 94 LYS A N 1
ATOM 753 C CA . LYS A 1 94 ? 7.462 7.106 -7.191 1.00 88.31 94 LYS A CA 1
ATOM 754 C C . LYS A 1 94 ? 8.062 5.763 -7.591 1.00 88.31 94 LYS A C 1
ATOM 756 O O . LYS A 1 94 ? 9.124 5.377 -7.110 1.00 88.31 94 LYS A O 1
ATOM 761 N N . PHE A 1 95 ? 7.417 5.117 -8.558 1.00 91.69 95 PHE A N 1
ATOM 762 C CA . PHE A 1 95 ? 7.958 3.989 -9.305 1.00 91.69 95 PHE A CA 1
ATOM 763 C C . PHE A 1 95 ? 8.056 4.361 -10.787 1.00 91.69 95 PHE A 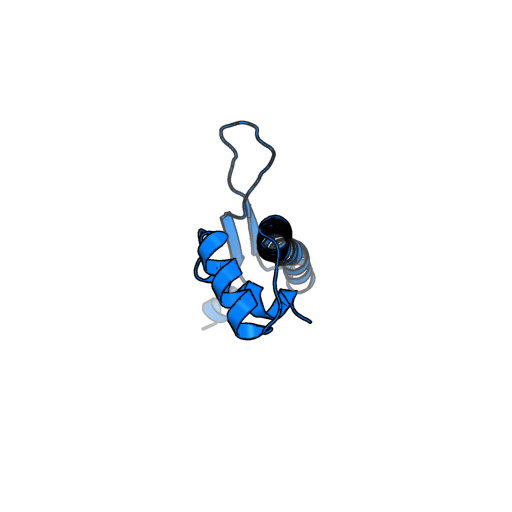C 1
ATOM 765 O O . PHE A 1 95 ? 7.060 4.747 -11.396 1.00 91.69 95 PHE A O 1
ATOM 772 N N . TYR A 1 96 ? 9.259 4.305 -11.353 1.00 92.75 96 TYR A N 1
ATOM 773 C CA . TYR A 1 96 ? 9.540 4.646 -12.745 1.00 92.75 96 TYR A CA 1
ATOM 774 C C . TYR A 1 96 ? 10.126 3.444 -13.481 1.00 92.75 96 TYR A C 1
ATOM 776 O O . TYR A 1 96 ? 11.052 2.801 -12.985 1.00 92.75 96 TYR A O 1
ATOM 784 N N . VAL A 1 97 ? 9.605 3.177 -14.681 1.00 95.44 97 VAL A N 1
ATOM 785 C CA . VAL A 1 97 ? 10.057 2.086 -15.547 1.00 95.44 97 VAL A CA 1
ATOM 786 C C . VAL A 1 97 ? 10.193 2.588 -16.983 1.00 95.44 97 VAL A C 1
ATOM 788 O O . VAL A 1 97 ? 9.224 3.043 -17.585 1.00 95.44 97 VAL A O 1
ATOM 791 N N . MET A 1 98 ? 11.395 2.465 -17.541 1.00 94.62 98 MET A N 1
ATOM 792 C CA . MET A 1 98 ? 11.702 2.695 -18.949 1.00 94.62 98 MET A CA 1
ATOM 793 C C . MET A 1 98 ? 12.095 1.372 -19.595 1.00 94.62 98 MET A C 1
ATOM 795 O O . MET A 1 98 ? 13.235 0.925 -19.460 1.00 94.62 98 MET A O 1
ATOM 799 N N . PHE A 1 99 ? 11.158 0.748 -20.306 1.00 95.69 99 PHE A N 1
ATOM 800 C CA . PHE A 1 99 ? 11.439 -0.485 -21.033 1.00 95.69 99 PHE A CA 1
ATOM 801 C C . PHE A 1 99 ? 12.296 -0.208 -22.265 1.00 95.69 99 PHE A C 1
ATOM 803 O O . PHE A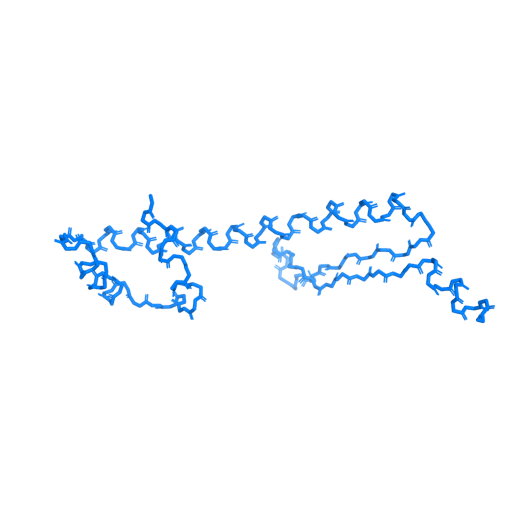 1 99 ? 11.896 0.534 -23.164 1.00 95.69 99 PHE A O 1
ATOM 810 N N . ASP A 1 100 ? 13.454 -0.857 -22.342 1.00 95.56 100 ASP A N 1
ATOM 811 C CA . ASP A 1 100 ? 14.362 -0.706 -23.479 1.00 95.56 100 ASP A CA 1
ATOM 812 C C . ASP A 1 100 ? 13.717 -1.171 -24.789 1.00 95.56 100 ASP A C 1
ATOM 814 O O . ASP A 1 100 ? 13.881 -0.526 -25.818 1.00 95.56 100 ASP A O 1
ATOM 818 N N . ALA A 1 101 ? 12.902 -2.228 -24.738 1.00 93.94 101 ALA A N 1
ATOM 819 C CA . ALA A 1 101 ? 12.160 -2.715 -25.897 1.00 93.94 101 ALA A CA 1
ATOM 820 C C . ALA A 1 101 ? 11.234 -1.641 -26.496 1.00 93.94 101 ALA A C 1
ATOM 822 O O . ALA A 1 101 ? 11.169 -1.509 -27.714 1.00 93.94 101 ALA A O 1
ATOM 823 N N . LEU A 1 102 ? 10.573 -0.834 -25.654 1.00 94.12 102 LEU A N 1
ATOM 824 C CA . LEU A 1 102 ? 9.717 0.265 -26.116 1.00 94.12 102 LEU A CA 1
ATOM 825 C C . LEU A 1 102 ? 10.542 1.398 -26.731 1.00 94.12 102 LEU A C 1
ATOM 827 O O . LEU A 1 102 ? 10.164 1.942 -27.764 1.00 94.12 102 LEU A O 1
ATOM 831 N N . ARG A 1 103 ? 11.691 1.725 -26.128 1.00 93.62 103 ARG A N 1
ATOM 832 C CA . ARG A 1 103 ? 12.627 2.719 -26.671 1.00 93.62 103 ARG A CA 1
ATOM 833 C C . ARG A 1 103 ? 13.139 2.300 -28.049 1.00 93.62 103 ARG A C 1
ATOM 835 O O . ARG A 1 103 ? 13.136 3.109 -28.968 1.00 93.62 103 ARG A O 1
ATOM 842 N N . VAL A 1 104 ? 13.575 1.048 -28.186 1.00 94.94 104 VAL A N 1
ATOM 843 C CA . VAL A 1 104 ? 14.078 0.497 -29.451 1.00 94.94 104 VAL A CA 1
ATOM 844 C C . VAL A 1 104 ? 12.968 0.454 -30.496 1.00 94.94 104 VAL A C 1
ATOM 846 O O . VAL A 1 104 ? 13.183 0.955 -31.590 1.00 94.94 104 VAL A O 1
ATOM 849 N N . GLY A 1 105 ? 11.788 -0.069 -30.144 1.00 94.88 105 GLY A N 1
ATOM 850 C CA . GLY A 1 105 ? 10.643 -0.161 -31.051 1.00 94.88 105 GLY A CA 1
ATOM 851 C C . GLY A 1 105 ? 10.205 1.198 -31.597 1.00 94.88 105 GLY A C 1
ATOM 852 O O . GLY A 1 105 ? 9.988 1.344 -32.793 1.00 94.88 105 GLY A O 1
ATOM 853 N N . PHE A 1 106 ? 10.154 2.218 -30.736 1.00 93.69 106 PHE A N 1
ATOM 854 C CA . PHE A 1 106 ? 9.833 3.582 -31.154 1.00 93.69 106 PHE A CA 1
ATOM 855 C C . PHE A 1 106 ? 10.886 4.177 -32.101 1.00 93.69 106 PHE A C 1
ATOM 857 O O . PHE A 1 106 ? 10.545 4.871 -33.052 1.00 93.69 106 PHE A O 1
ATOM 864 N N . LEU A 1 107 ? 12.173 3.914 -31.853 1.00 94.44 107 LEU A N 1
ATOM 865 C CA . LEU A 1 107 ? 13.260 4.404 -32.706 1.00 94.44 107 LEU A CA 1
ATOM 866 C C . LEU A 1 107 ? 13.375 3.640 -34.032 1.00 94.44 107 LEU A C 1
ATOM 868 O O . LEU A 1 107 ? 13.960 4.171 -34.974 1.00 94.44 107 LEU A O 1
ATOM 872 N N . SER A 1 108 ? 12.856 2.412 -34.110 1.00 93.56 108 SER A N 1
ATOM 873 C CA . SER A 1 108 ? 12.911 1.588 -35.322 1.00 93.56 108 SER A CA 1
ATOM 874 C C . SER A 1 108 ? 11.832 1.899 -36.366 1.00 93.56 108 SER A C 1
ATOM 876 O O . SER A 1 108 ? 11.966 1.399 -37.481 1.00 93.56 108 SER A O 1
ATOM 878 N N . GLY A 1 109 ? 10.839 2.742 -36.045 1.00 76.12 109 GLY A N 1
ATOM 879 C CA . GLY A 1 109 ? 9.747 3.128 -36.954 1.00 76.12 109 GLY A CA 1
ATOM 880 C C . GLY A 1 109 ? 8.519 2.243 -36.824 1.00 76.12 109 GLY A C 1
ATOM 881 O O . GLY A 1 109 ? 8.572 1.094 -37.309 1.00 76.12 109 GLY A O 1
#

pLDDT: mean 84.45, std 11.99, range [43.06, 96.44]

Sequence (109 aa):
MAVKKYEDSFRTDPNRAVKGFRKDVIKDIRCNVSKYQAYRAKRKALNAIDGAADDQFALLWDYAEELRKSNPRSNVIMMMTDSDDGNVNKKFAKFYVMFDALRVGFLSG

Nearest PDB structures (foldseek):
  3b1s-assembly2_D  TM=5.155E-01  e=3.425E+00  Aquifex aeolicus
  3bzx-assembly1_B  TM=5.003E-01  e=4.163E+00  Escherichia coli

Secondary structure (DSSP, 8-state):
-HHHHHHHHHHH-TT--HHHHHHHHHHHH-S---HHHHHHHHHHHHHHHHHHHHHHHHHHHHHHHHHHHH-TTSEEEEEE---TT--S---EEEEEEE-HHHHHHHHH-

Organism: NCBI:txid2727404

Foldseek 3Di:
DPLVVCLVVCVVPVPDDLVVQQVVVCVVVVDHDDSVRSVVSSVVSVVVVVVVVVVVVVVVVVVLVVCCVVQVPKDWDWDWDDDPPPDPDTHTDDTDIGHVVVVVVVVVD

Mean predicted aligned error: 9.3 Å